Protein AF-A0A507QYZ6-F1 (afdb_monomer)

Sequence (68 aa):
MSQKALTPVHFFSHGSMMMLGEESQPADYWKKCGDKALANGIKGVVMMGAHWGCVGNNKIEVSMKPSA

Structure (mmCIF, N/CA/C/O backbone):
data_AF-A0A507QYZ6-F1
#
_entry.id   AF-A0A507QYZ6-F1
#
loop_
_atom_site.group_PDB
_atom_site.id
_atom_site.type_symbol
_atom_site.label_atom_id
_atom_site.label_alt_id
_atom_site.label_comp_id
_atom_site.label_asym_id
_atom_site.label_entity_id
_atom_site.label_seq_id
_atom_site.pdbx_PDB_ins_code
_atom_site.Cartn_x
_atom_site.Cartn_y
_atom_site.Cartn_z
_atom_site.occupancy
_atom_site.B_iso_or_equiv
_atom_site.auth_seq_id
_atom_site.auth_comp_id
_atom_site.auth_asym_id
_atom_site.auth_atom_id
_atom_site.pdbx_PDB_model_num
ATOM 1 N N . MET A 1 1 ? -6.746 13.357 31.045 1.00 47.59 1 MET A N 1
ATOM 2 C CA . MET A 1 1 ? -7.137 13.013 29.660 1.00 47.59 1 MET A CA 1
ATOM 3 C C . MET A 1 1 ? -5.980 12.250 29.038 1.00 47.59 1 MET A C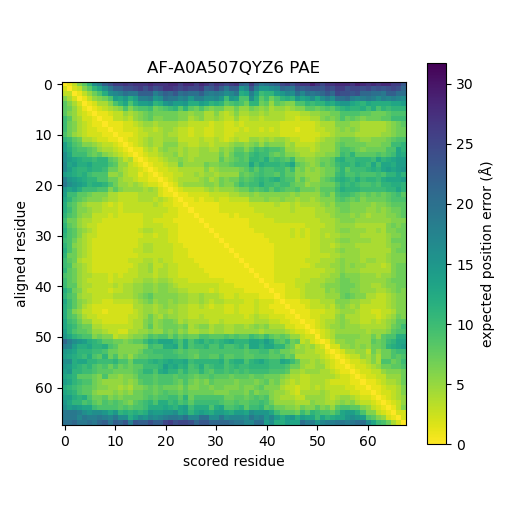 1
ATOM 5 O O . MET A 1 1 ? -4.901 12.819 28.959 1.00 47.59 1 MET A O 1
ATOM 9 N N . SER A 1 2 ? -6.148 10.972 28.686 1.00 62.34 2 SER A N 1
ATOM 10 C CA . SER A 1 2 ? -5.096 10.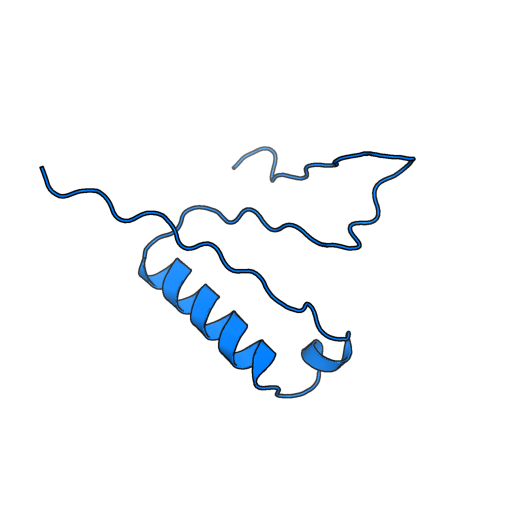229 27.974 1.00 62.34 2 SER A CA 1
ATOM 11 C C . SER A 1 2 ? -5.007 10.763 26.544 1.00 62.34 2 SER A C 1
ATOM 13 O O . SER A 1 2 ? -6.030 10.865 25.863 1.00 62.34 2 SER A O 1
ATOM 15 N N . GLN A 1 3 ? -3.818 11.180 26.113 1.00 67.56 3 GLN A N 1
ATOM 16 C CA . GLN A 1 3 ? -3.617 11.713 24.772 1.00 67.56 3 GLN A CA 1
ATOM 17 C C . GLN A 1 3 ? -3.779 10.579 23.760 1.00 67.56 3 GLN A C 1
ATOM 19 O O . GLN A 1 3 ? -3.088 9.564 23.826 1.00 67.56 3 GLN A O 1
ATOM 24 N N . LYS A 1 4 ? -4.732 10.736 22.836 1.00 72.94 4 LYS A N 1
ATOM 25 C CA . LYS A 1 4 ? -4.997 9.744 21.794 1.00 72.94 4 LYS A CA 1
ATOM 26 C C . LYS A 1 4 ? -3.742 9.607 20.930 1.00 72.94 4 LYS A C 1
ATOM 28 O O . LYS A 1 4 ? -3.286 10.599 20.363 1.00 72.94 4 LYS A O 1
ATOM 33 N N . ALA A 1 5 ? -3.179 8.402 20.866 1.00 78.25 5 ALA A N 1
ATOM 34 C CA . ALA A 1 5 ? -2.012 8.132 20.037 1.00 78.25 5 ALA A CA 1
ATOM 35 C C . ALA A 1 5 ? -2.319 8.487 18.573 1.00 78.25 5 ALA A C 1
ATOM 37 O O . ALA A 1 5 ? -3.406 8.186 18.069 1.00 78.25 5 ALA A O 1
ATOM 38 N N . LEU A 1 6 ? -1.376 9.158 17.911 1.00 82.81 6 LEU A N 1
ATOM 39 C CA . LEU A 1 6 ? -1.506 9.503 16.499 1.00 82.81 6 LEU A CA 1
ATOM 40 C C . LEU A 1 6 ? -1.482 8.230 15.646 1.00 82.81 6 LEU A C 1
ATOM 42 O O . LEU A 1 6 ? -0.768 7.274 15.954 1.00 82.81 6 LEU A O 1
ATOM 46 N N . THR A 1 7 ? -2.250 8.229 14.558 1.00 84.44 7 THR A N 1
ATOM 47 C CA . THR A 1 7 ? -2.178 7.170 13.547 1.00 84.44 7 THR A CA 1
ATOM 48 C C . THR A 1 7 ? -0.763 7.137 12.952 1.00 84.44 7 THR A C 1
ATOM 50 O O . THR A 1 7 ? -0.224 8.201 12.640 1.00 84.44 7 THR A O 1
ATOM 53 N N . PRO A 1 8 ? -0.135 5.954 12.811 1.00 86.06 8 PRO A N 1
ATOM 54 C CA . PRO A 1 8 ? 1.233 5.859 12.317 1.00 86.06 8 PRO A CA 1
ATOM 55 C C . PRO A 1 8 ? 1.348 6.339 10.867 1.00 86.06 8 PRO A C 1
ATOM 57 O O . PRO A 1 8 ? 0.481 6.066 10.037 1.00 86.06 8 PRO A O 1
ATOM 60 N N . VAL A 1 9 ? 2.459 7.013 10.569 1.00 91.00 9 VAL A N 1
ATOM 61 C CA . VAL A 1 9 ? 2.861 7.409 9.216 1.00 91.00 9 VAL A CA 1
ATOM 62 C C . VAL A 1 9 ? 4.087 6.595 8.835 1.00 91.00 9 VAL A C 1
ATOM 64 O O . VAL A 1 9 ? 5.044 6.499 9.605 1.00 91.00 9 VAL A O 1
ATOM 67 N N . HIS A 1 10 ? 4.060 6.010 7.644 1.00 90.62 10 HIS A N 1
ATOM 68 C CA . HIS A 1 10 ? 5.172 5.239 7.111 1.00 90.62 10 HIS A CA 1
ATOM 69 C C . HIS A 1 10 ? 5.648 5.844 5.793 1.00 90.62 10 HIS A C 1
ATOM 71 O O . HIS A 1 10 ? 4.838 6.203 4.942 1.00 90.62 10 HIS A O 1
ATOM 77 N N . PHE A 1 11 ? 6.966 5.923 5.627 1.00 90.19 11 PHE A N 1
ATOM 78 C CA . PHE A 1 11 ? 7.605 6.280 4.369 1.00 90.19 11 PHE A CA 1
ATOM 79 C C . PHE A 1 11 ? 8.401 5.073 3.885 1.00 90.19 11 PHE A C 1
ATOM 81 O O . PHE A 1 11 ? 9.278 4.579 4.595 1.00 90.19 11 PHE A O 1
ATOM 88 N N . PHE A 1 12 ? 8.052 4.565 2.707 1.00 86.69 12 PHE A N 1
ATOM 89 C CA . PHE A 1 12 ? 8.607 3.329 2.174 1.00 86.69 12 PHE A CA 1
ATOM 90 C C . PHE A 1 12 ? 9.326 3.578 0.850 1.00 86.69 12 PHE A C 1
ATOM 92 O O . PHE A 1 12 ? 8.867 4.366 0.026 1.00 86.69 12 PHE A O 1
ATOM 99 N N . SER A 1 13 ? 10.401 2.827 0.606 1.00 85.56 13 SER A N 1
ATOM 100 C CA . SER A 1 13 ? 10.860 2.596 -0.764 1.00 85.56 13 SER A CA 1
ATOM 101 C C . SER A 1 13 ? 9.888 1.640 -1.442 1.00 85.56 13 SER A C 1
ATOM 103 O O . SER A 1 13 ? 9.655 0.554 -0.915 1.00 85.56 13 SER A O 1
ATOM 105 N N . HIS A 1 14 ? 9.336 2.024 -2.596 1.00 83.56 14 HIS A N 1
ATOM 106 C CA . HIS A 1 14 ? 8.397 1.176 -3.337 1.00 83.56 14 HIS A CA 1
ATOM 107 C C . HIS A 1 14 ? 9.073 -0.008 -4.051 1.00 83.56 14 HIS A C 1
ATOM 109 O O . HIS A 1 14 ? 8.378 -0.853 -4.609 1.00 83.56 14 HIS A O 1
ATOM 115 N N . GLY A 1 15 ? 10.410 -0.068 -4.043 1.00 82.81 15 GLY A N 1
ATOM 116 C CA . GLY A 1 15 ? 11.184 -1.134 -4.676 1.00 82.81 15 GLY A CA 1
ATOM 117 C C . GLY A 1 15 ? 11.000 -1.216 -6.193 1.00 82.81 15 GLY A C 1
ATOM 118 O O . GLY A 1 15 ? 10.512 -0.292 -6.840 1.00 82.81 15 GLY A O 1
ATOM 119 N N . SER A 1 16 ? 11.411 -2.334 -6.780 1.00 80.62 16 SER A N 1
ATOM 120 C CA . SER A 1 16 ? 11.079 -2.665 -8.167 1.00 80.62 16 SER A CA 1
ATOM 121 C C . SER A 1 16 ? 9.860 -3.589 -8.211 1.00 80.62 16 SER A C 1
ATOM 123 O O . SER A 1 16 ? 9.460 -4.166 -7.199 1.00 80.62 16 SER A O 1
ATOM 125 N N . MET A 1 17 ? 9.300 -3.785 -9.407 1.00 73.69 17 MET A N 1
ATOM 126 C CA . MET A 1 17 ? 8.202 -4.738 -9.631 1.00 73.69 17 MET A CA 1
ATOM 127 C C . MET A 1 17 ? 8.554 -6.172 -9.192 1.00 73.69 17 MET A C 1
ATOM 129 O O . MET A 1 17 ? 7.652 -6.958 -8.917 1.00 73.69 17 MET A O 1
ATOM 133 N N . MET A 1 18 ? 9.846 -6.502 -9.071 1.00 78.56 18 MET A N 1
ATOM 134 C CA . MET A 1 18 ? 10.314 -7.814 -8.611 1.00 78.56 18 MET A CA 1
ATOM 135 C C . MET A 1 18 ? 9.836 -8.154 -7.195 1.00 78.56 18 MET A C 1
ATOM 137 O O . MET A 1 18 ? 9.610 -9.323 -6.901 1.00 78.56 18 MET A O 1
ATOM 141 N N . MET A 1 19 ? 9.577 -7.154 -6.343 1.00 82.38 19 MET A N 1
ATOM 142 C CA . MET A 1 19 ? 9.064 -7.399 -4.987 1.00 82.38 19 MET A CA 1
ATOM 143 C C . MET A 1 19 ? 7.658 -8.025 -4.954 1.00 82.38 19 MET A C 1
ATOM 145 O O . MET A 1 19 ? 7.204 -8.421 -3.886 1.00 82.38 19 MET A O 1
ATOM 149 N N . LEU A 1 20 ? 6.946 -8.091 -6.086 1.00 78.00 20 LEU A N 1
ATOM 150 C CA . LEU A 1 20 ? 5.655 -8.781 -6.181 1.00 78.00 20 LEU A CA 1
ATOM 151 C C . LEU A 1 20 ? 5.800 -10.298 -6.368 1.00 78.00 20 LEU A C 1
ATOM 153 O O . LEU A 1 20 ? 4.864 -11.030 -6.060 1.00 78.00 20 LEU A O 1
ATOM 157 N N . GLY A 1 21 ? 6.926 -10.756 -6.921 1.00 81.50 21 GLY A N 1
ATOM 158 C CA . GLY A 1 21 ? 7.151 -12.163 -7.269 1.00 81.50 21 GLY A CA 1
ATOM 159 C C . GLY A 1 21 ? 8.158 -12.876 -6.373 1.00 81.50 21 GLY A C 1
ATOM 160 O O . GLY A 1 21 ? 8.177 -14.103 -6.346 1.00 81.50 21 GLY A O 1
ATOM 161 N N . GLU A 1 22 ? 8.979 -12.124 -5.644 1.00 86.75 22 GLU A N 1
ATOM 162 C CA . GLU A 1 22 ? 10.057 -12.659 -4.819 1.00 86.75 22 GLU A CA 1
ATOM 163 C C . GLU A 1 22 ? 9.866 -12.281 -3.350 1.00 86.75 22 GLU A C 1
ATOM 165 O O . GLU A 1 22 ? 9.494 -11.150 -3.017 1.00 86.75 22 GLU A O 1
ATOM 170 N N . GLU A 1 23 ? 10.163 -13.229 -2.460 1.00 89.25 23 GLU A N 1
ATOM 171 C CA . GLU A 1 23 ? 10.251 -12.944 -1.032 1.00 89.25 23 GLU A CA 1
ATOM 172 C C . GLU A 1 23 ? 11.325 -11.886 -0.784 1.00 89.25 23 GLU A C 1
ATOM 174 O O . GLU A 1 23 ? 12.452 -11.969 -1.277 1.00 89.25 23 GLU A O 1
ATOM 179 N N . SER A 1 24 ? 10.973 -10.862 -0.012 1.00 89.44 24 SER A N 1
ATOM 180 C CA . SER A 1 24 ? 11.893 -9.774 0.278 1.00 89.44 24 SER A CA 1
ATOM 181 C C . SER A 1 24 ? 11.603 -9.152 1.638 1.00 89.44 24 SER A C 1
ATOM 183 O O . SER A 1 24 ? 10.453 -8.955 2.032 1.00 89.44 24 SER A O 1
ATOM 185 N N . GLN A 1 25 ? 12.669 -8.766 2.343 1.00 90.12 25 GLN A N 1
ATOM 186 C CA . GLN A 1 25 ? 12.552 -8.115 3.651 1.00 90.12 25 GLN A CA 1
ATOM 187 C C . GLN A 1 25 ? 11.696 -6.830 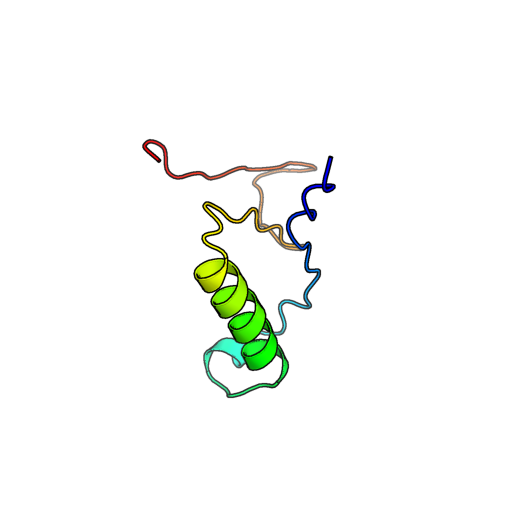3.631 1.00 90.12 25 GLN A C 1
ATOM 189 O O . GLN A 1 25 ? 10.955 -6.600 4.592 1.00 90.12 25 GLN A O 1
ATOM 194 N N . PRO A 1 26 ? 11.737 -5.979 2.580 1.00 89.12 26 PRO A N 1
ATOM 195 C CA . PRO A 1 26 ? 10.822 -4.846 2.482 1.00 89.12 26 PRO A CA 1
ATOM 196 C C . PRO A 1 26 ? 9.350 -5.271 2.415 1.00 89.12 26 PRO A C 1
ATOM 198 O O . PRO A 1 26 ? 8.529 -4.672 3.110 1.00 89.12 26 PRO A O 1
ATOM 201 N N . ALA A 1 27 ? 9.016 -6.314 1.645 1.00 88.38 27 ALA A N 1
ATOM 202 C CA . ALA A 1 27 ? 7.647 -6.819 1.545 1.00 88.38 27 ALA A CA 1
ATOM 203 C C . ALA A 1 27 ? 7.135 -7.349 2.897 1.00 88.38 27 ALA A C 1
ATOM 205 O O . ALA A 1 27 ? 6.024 -7.006 3.312 1.00 88.38 27 ALA A O 1
ATOM 206 N N . ASP A 1 28 ? 7.970 -8.078 3.642 1.00 91.00 28 ASP A N 1
ATOM 207 C CA . ASP A 1 28 ? 7.634 -8.549 4.993 1.00 91.00 28 ASP A CA 1
ATOM 208 C C . ASP A 1 28 ? 7.327 -7.389 5.947 1.00 91.00 28 ASP A C 1
ATOM 210 O O . ASP A 1 28 ? 6.379 -7.430 6.742 1.00 91.00 28 ASP A O 1
ATOM 214 N N . TYR A 1 29 ? 8.108 -6.309 5.860 1.00 91.00 29 TYR A N 1
ATOM 215 C CA . TYR A 1 29 ? 7.886 -5.122 6.677 1.00 91.00 29 TYR A CA 1
ATOM 216 C C . TYR A 1 29 ? 6.580 -4.406 6.311 1.00 91.00 29 TYR A C 1
ATOM 218 O O . TYR A 1 29 ? 5.823 -4.010 7.202 1.00 91.00 29 TYR A O 1
ATOM 226 N N . TRP A 1 30 ? 6.273 -4.284 5.017 1.00 90.31 30 TRP A N 1
ATOM 227 C CA . TRP A 1 30 ? 5.010 -3.709 4.546 1.00 90.31 30 TRP A CA 1
ATOM 228 C C . TRP A 1 30 ? 3.816 -4.512 5.057 1.00 90.31 30 TRP A C 1
ATOM 230 O O . TRP A 1 30 ? 2.862 -3.935 5.589 1.00 90.31 30 TRP A O 1
ATOM 240 N N . LYS A 1 31 ? 3.903 -5.845 4.986 1.00 91.50 31 LYS A N 1
ATOM 241 C CA . LYS A 1 31 ? 2.887 -6.745 5.533 1.00 91.50 31 LYS A CA 1
ATOM 242 C C . LYS A 1 31 ? 2.689 -6.512 7.030 1.00 91.50 31 LYS A C 1
ATOM 244 O O . LYS A 1 31 ? 1.559 -6.328 7.474 1.00 91.50 31 LYS A O 1
ATOM 249 N N . LYS A 1 32 ? 3.773 -6.421 7.806 1.00 93.75 32 LYS A N 1
ATOM 250 C CA . LYS A 1 32 ? 3.713 -6.140 9.250 1.00 93.75 32 LYS A CA 1
ATOM 251 C C . LYS A 1 32 ? 3.003 -4.818 9.569 1.00 93.75 32 LYS A C 1
ATOM 253 O O . LYS A 1 32 ? 2.287 -4.740 10.569 1.00 93.75 32 LYS A O 1
ATOM 258 N N . CYS A 1 33 ? 3.194 -3.777 8.758 1.00 92.88 33 CYS A N 1
ATOM 259 C CA . CYS A 1 33 ? 2.463 -2.513 8.893 1.00 92.88 33 CYS A CA 1
ATOM 260 C C . CYS A 1 33 ? 0.962 -2.690 8.616 1.00 92.88 33 CYS A C 1
ATOM 262 O O . CYS A 1 33 ? 0.141 -2.220 9.406 1.00 92.88 33 CYS A O 1
ATOM 264 N N . GLY A 1 34 ? 0.606 -3.407 7.545 1.00 91.69 34 GLY A N 1
ATOM 265 C CA . GLY A 1 34 ? -0.784 -3.724 7.200 1.00 91.69 34 GLY A CA 1
ATOM 266 C C . GLY A 1 34 ? -1.494 -4.546 8.279 1.00 91.69 34 GLY A C 1
ATOM 267 O O . GLY A 1 34 ? -2.565 -4.156 8.742 1.00 91.69 34 GLY A O 1
ATOM 268 N N . ASP A 1 35 ? -0.861 -5.618 8.760 1.00 95.38 35 ASP A N 1
ATOM 269 C CA . ASP A 1 35 ? -1.394 -6.483 9.820 1.00 95.38 35 ASP A CA 1
ATOM 270 C C . ASP A 1 35 ? -1.680 -5.683 11.103 1.00 95.38 35 ASP A C 1
ATOM 272 O O . ASP A 1 35 ? -2.728 -5.837 11.734 1.00 95.38 35 ASP A O 1
ATOM 276 N N . LYS A 1 36 ? -0.778 -4.763 11.475 1.00 92.38 36 LYS A N 1
ATOM 277 C CA . LYS A 1 36 ? -0.986 -3.862 12.618 1.00 92.38 36 LYS A CA 1
ATOM 278 C C . LYS A 1 36 ? -2.134 -2.886 12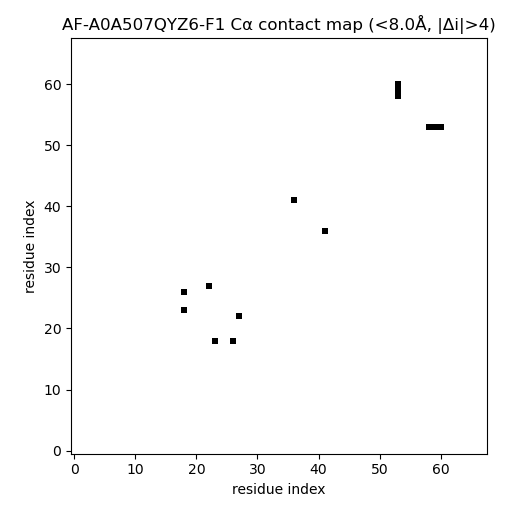.387 1.00 92.38 36 LYS A C 1
ATOM 280 O O . LYS A 1 36 ? -2.889 -2.632 13.324 1.00 92.38 36 LYS A O 1
ATOM 285 N N . ALA A 1 37 ? -2.267 -2.326 11.186 1.00 91.69 37 ALA A N 1
ATOM 286 C CA . ALA A 1 37 ? -3.367 -1.421 10.865 1.00 91.69 37 ALA A CA 1
ATOM 287 C C . ALA A 1 37 ? -4.726 -2.133 10.989 1.00 91.69 37 ALA A C 1
ATOM 289 O O . ALA A 1 37 ? -5.647 -1.584 11.596 1.00 91.69 37 ALA A O 1
ATOM 290 N N . LEU A 1 38 ? -4.818 -3.379 10.510 1.00 92.75 38 LEU A N 1
ATOM 291 C CA . LEU A 1 38 ? -6.004 -4.225 10.665 1.00 92.75 38 LEU A CA 1
ATOM 292 C C . LEU A 1 38 ? -6.300 -4.523 12.140 1.00 92.75 38 LEU A C 1
ATOM 294 O O . LEU A 1 38 ? -7.420 -4.298 12.594 1.00 92.75 38 LEU A O 1
ATOM 298 N N . ALA A 1 39 ? -5.294 -4.947 12.912 1.00 94.06 39 ALA A N 1
ATOM 299 C CA . ALA A 1 39 ? -5.447 -5.250 14.338 1.00 94.06 39 ALA A CA 1
ATOM 300 C C . ALA A 1 39 ? -5.892 -4.036 15.179 1.00 94.06 39 ALA A C 1
ATOM 302 O O . ALA A 1 39 ? -6.533 -4.203 16.212 1.00 94.06 39 ALA A O 1
ATOM 303 N N . ASN A 1 40 ? -5.575 -2.814 14.736 1.00 89.81 40 ASN A N 1
ATOM 304 C CA . ASN A 1 40 ? -5.988 -1.569 15.390 1.00 89.81 40 ASN A CA 1
ATOM 305 C C . ASN A 1 40 ? -7.296 -0.981 14.822 1.00 89.81 40 ASN A C 1
ATOM 307 O O . ASN A 1 40 ? -7.685 0.121 15.210 1.00 89.81 40 ASN A O 1
ATOM 311 N N . GLY A 1 41 ? -7.976 -1.676 13.903 1.00 90.69 41 GLY A N 1
ATOM 312 C CA . GLY A 1 41 ? -9.250 -1.226 13.337 1.00 90.69 41 GLY A CA 1
ATOM 313 C C . GLY A 1 41 ? -9.148 0.078 12.538 1.00 90.69 41 GLY A C 1
ATOM 314 O O . GLY A 1 41 ? -10.075 0.894 12.562 1.00 90.69 41 GLY A O 1
ATOM 315 N N . ILE A 1 42 ? -8.018 0.314 11.859 1.00 90.06 42 ILE A N 1
ATOM 316 C CA . ILE A 1 42 ? -7.844 1.482 10.989 1.00 90.06 42 ILE A CA 1
ATOM 317 C C . ILE A 1 42 ? -8.873 1.428 9.853 1.00 90.06 42 ILE A C 1
ATOM 319 O O . ILE A 1 42 ? -8.982 0.438 9.136 1.00 90.06 42 ILE A O 1
ATOM 323 N N . LYS A 1 43 ? -9.635 2.515 9.691 1.00 88.50 43 LYS A N 1
ATOM 324 C CA . LYS A 1 43 ? -10.786 2.581 8.771 1.00 88.50 43 LYS A CA 1
ATOM 325 C C . LYS A 1 43 ? -10.414 2.899 7.324 1.00 88.50 43 LYS A C 1
ATOM 327 O O . LYS A 1 43 ? -11.218 2.683 6.427 1.00 88.50 43 LYS A O 1
ATOM 332 N N . GLY A 1 44 ? -9.227 3.451 7.102 1.00 88.06 44 GLY A N 1
ATOM 333 C CA . GLY A 1 44 ? -8.778 3.871 5.784 1.00 88.06 44 GLY A CA 1
ATOM 334 C C . GLY A 1 44 ? -7.295 4.204 5.778 1.00 88.06 44 GLY A C 1
ATOM 335 O O . GLY A 1 44 ? -6.712 4.512 6.818 1.00 88.06 44 GLY A O 1
ATOM 336 N N . VAL A 1 45 ? -6.699 4.132 4.592 1.00 89.12 45 VAL A N 1
ATOM 337 C CA . VAL A 1 45 ? -5.291 4.447 4.349 1.00 89.12 45 VAL A CA 1
ATOM 338 C C . VAL A 1 45 ? -5.227 5.492 3.248 1.00 89.12 45 VAL A C 1
ATOM 340 O O . VAL A 1 45 ? -5.837 5.325 2.194 1.00 89.12 45 VAL A O 1
ATOM 343 N N . VAL A 1 46 ? -4.466 6.556 3.488 1.00 89.31 46 VAL A N 1
ATOM 344 C CA . VAL A 1 46 ? -4.033 7.469 2.430 1.00 89.31 46 VAL A CA 1
ATOM 345 C C . VAL A 1 46 ? -2.671 6.976 1.962 1.00 89.31 46 VAL A C 1
ATOM 347 O O . VAL A 1 46 ? -1.709 6.993 2.728 1.00 89.31 46 VAL A O 1
ATOM 350 N N . MET A 1 47 ? -2.595 6.487 0.728 1.00 88.75 47 MET A N 1
ATOM 351 C CA . MET A 1 47 ? -1.320 6.168 0.084 1.00 88.75 47 MET A CA 1
ATOM 352 C C . MET A 1 47 ? -0.855 7.392 -0.703 1.00 88.75 47 MET A C 1
ATOM 354 O O . MET A 1 47 ? -1.689 8.186 -1.109 1.00 88.75 47 MET A O 1
ATOM 358 N N . MET A 1 48 ? 0.451 7.570 -0.892 1.00 86.94 48 MET A N 1
ATOM 359 C CA . MET A 1 48 ? 1.042 8.596 -1.760 1.00 86.94 48 MET A CA 1
ATOM 360 C C . MET A 1 48 ? 2.269 7.982 -2.433 1.00 86.94 48 MET A C 1
ATOM 362 O O . MET A 1 48 ? 3.025 7.265 -1.778 1.00 86.94 48 MET A O 1
ATOM 366 N N . GLY A 1 49 ? 2.468 8.232 -3.727 1.00 84.25 49 GLY A N 1
ATOM 367 C CA . GLY A 1 49 ? 3.575 7.664 -4.498 1.00 84.25 49 GLY A CA 1
ATOM 368 C C . GLY A 1 49 ? 4.391 8.737 -5.208 1.00 84.25 49 GLY A C 1
ATOM 369 O O . GLY A 1 49 ? 3.837 9.711 -5.706 1.00 84.25 49 GLY A O 1
ATOM 370 N N . ALA A 1 50 ? 5.709 8.538 -5.288 1.00 82.25 50 ALA A N 1
ATOM 371 C CA . ALA A 1 50 ? 6.614 9.470 -5.966 1.00 82.25 50 ALA A CA 1
ATOM 372 C C . ALA A 1 50 ? 6.347 9.566 -7.479 1.00 82.25 50 ALA A C 1
ATOM 374 O O . ALA A 1 50 ? 6.527 10.623 -8.073 1.00 82.25 50 ALA A O 1
ATOM 375 N N . HIS A 1 51 ? 5.911 8.464 -8.098 1.00 79.62 51 HIS A N 1
ATOM 376 C CA . HIS A 1 51 ? 5.658 8.363 -9.539 1.00 79.62 51 HIS A CA 1
ATOM 377 C C . HIS A 1 51 ? 4.171 8.167 -9.850 1.00 79.62 51 HIS A C 1
ATOM 379 O O . HIS A 1 51 ? 3.819 7.440 -10.777 1.00 79.62 51 HIS A O 1
ATOM 385 N N . TRP A 1 52 ? 3.274 8.757 -9.059 1.00 73.75 52 TRP A N 1
ATOM 386 C CA . TRP A 1 52 ? 1.863 8.772 -9.433 1.00 73.75 52 TRP A CA 1
ATOM 387 C C . TRP A 1 52 ? 1.692 9.552 -10.733 1.00 73.75 52 TRP A C 1
ATOM 389 O O . TRP A 1 52 ? 1.811 10.776 -10.757 1.00 73.75 52 TRP A O 1
ATOM 399 N N . GLY A 1 53 ? 1.465 8.812 -11.820 1.00 76.50 53 GLY A N 1
ATOM 400 C CA . GLY A 1 53 ? 1.250 9.363 -13.149 1.00 76.50 53 GLY A CA 1
ATOM 401 C C . GLY A 1 53 ? -0.048 10.155 -13.182 1.00 76.50 53 GLY A C 1
ATOM 402 O O . GLY A 1 53 ? -1.099 9.594 -13.460 1.00 76.50 53 GLY A O 1
ATOM 403 N N . CYS A 1 54 ? 0.035 11.444 -12.865 1.00 83.44 54 CYS A N 1
ATOM 404 C CA . CYS A 1 54 ? -1.065 12.387 -13.026 1.00 83.44 54 CYS A CA 1
ATOM 405 C C . CYS A 1 54 ? -1.063 12.923 -14.461 1.00 83.44 54 CYS A C 1
ATOM 407 O O . CYS A 1 54 ? 0.000 13.082 -15.071 1.00 83.44 54 CYS A O 1
ATOM 409 N N . VAL A 1 55 ? -2.238 13.248 -15.000 1.00 84.56 55 VAL A N 1
ATOM 410 C CA . VAL A 1 55 ? -2.321 13.876 -16.319 1.00 84.56 55 VAL A CA 1
ATOM 411 C C . VAL A 1 55 ? -2.000 15.369 -16.194 1.00 84.56 55 VAL A C 1
ATOM 413 O O . VAL A 1 55 ? -2.703 16.135 -15.536 1.00 84.56 55 VAL A O 1
ATOM 416 N N . GLY A 1 5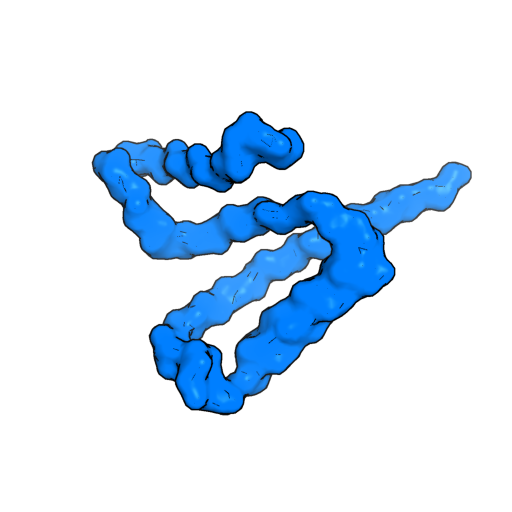6 ? -0.939 15.805 -16.878 1.00 82.94 56 GLY A N 1
ATOM 417 C CA . GLY A 1 56 ? -0.509 17.205 -16.926 1.00 82.94 56 GLY A CA 1
ATOM 418 C C . GLY A 1 56 ? 0.504 17.597 -15.843 1.00 82.94 56 GLY A C 1
ATOM 419 O O . GLY A 1 56 ? 0.928 16.791 -15.021 1.00 82.94 56 GLY A O 1
ATOM 420 N N . ASN A 1 57 ? 0.928 18.863 -15.861 1.00 86.44 57 ASN A N 1
ATOM 421 C CA . ASN A 1 57 ? 2.021 19.352 -15.014 1.00 86.44 57 ASN A CA 1
ATOM 422 C C . ASN A 1 57 ? 1.526 19.827 -13.640 1.00 86.44 57 ASN A C 1
ATOM 424 O O . ASN A 1 57 ? 0.539 20.562 -13.562 1.00 86.44 57 ASN A O 1
ATOM 428 N N . ASN A 1 58 ? 2.274 19.491 -12.580 1.00 83.81 58 ASN A N 1
ATOM 429 C CA . ASN A 1 58 ? 2.048 19.952 -11.201 1.00 83.81 58 ASN A CA 1
ATOM 430 C C . ASN A 1 58 ? 0.613 19.692 -10.708 1.00 83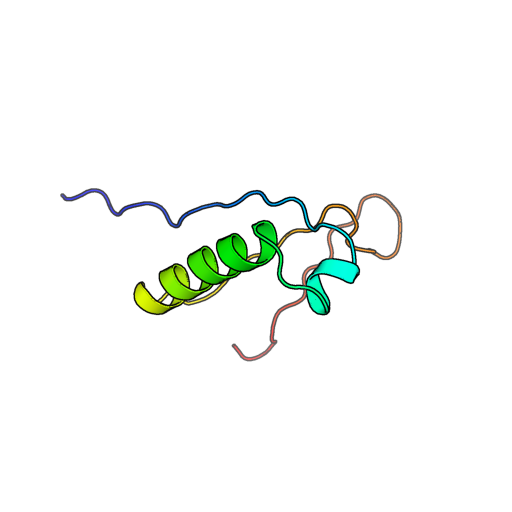.81 58 ASN A C 1
ATOM 432 O O . ASN A 1 58 ? -0.087 20.609 -10.272 1.00 83.81 58 ASN A O 1
ATOM 436 N N . LYS A 1 59 ? 0.159 18.439 -10.818 1.00 84.12 59 LYS A N 1
ATOM 437 C CA . LYS A 1 59 ? -1.195 18.014 -10.441 1.00 84.12 59 LYS A CA 1
ATOM 438 C C . LYS A 1 59 ? -1.186 17.006 -9.297 1.00 84.12 59 LYS A C 1
ATOM 440 O O . LYS A 1 59 ? -0.227 16.266 -9.114 1.00 84.12 59 LYS A O 1
ATOM 445 N N . ILE A 1 60 ? -2.290 17.006 -8.551 1.00 82.38 60 ILE A N 1
ATOM 446 C CA . ILE A 1 60 ? -2.649 15.981 -7.573 1.00 82.38 60 ILE A CA 1
ATOM 447 C C . ILE A 1 60 ? -3.987 15.411 -8.029 1.00 82.38 60 ILE A C 1
ATOM 449 O O . ILE A 1 60 ? -4.965 16.151 -8.143 1.00 82.38 60 ILE A O 1
ATOM 453 N N . GLU A 1 61 ? -4.022 14.108 -8.275 1.00 85.19 61 GLU A N 1
ATOM 454 C CA . GLU A 1 61 ? -5.254 13.372 -8.528 1.00 85.19 61 GLU A CA 1
ATOM 455 C C . GLU A 1 61 ? -5.595 12.528 -7.302 1.00 85.19 61 GLU A C 1
ATOM 457 O O . GLU A 1 61 ? -4.735 11.880 -6.705 1.00 85.19 61 GLU A O 1
ATOM 462 N N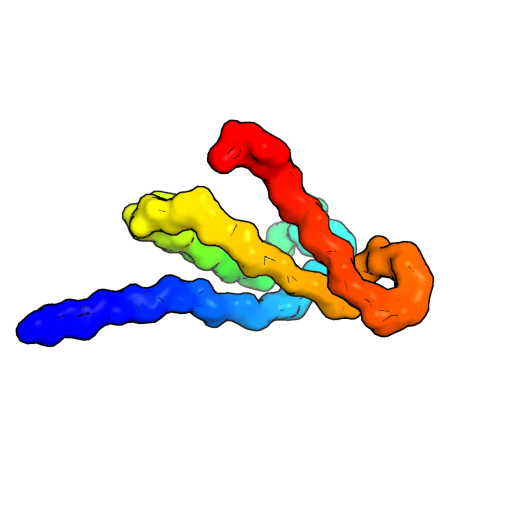 . VAL A 1 62 ? -6.864 12.567 -6.904 1.00 84.25 62 VAL A N 1
ATOM 463 C CA . VAL A 1 62 ? -7.376 11.817 -5.759 1.00 84.25 62 VAL A CA 1
ATOM 464 C C . VAL A 1 62 ? -8.450 10.876 -6.270 1.00 84.25 62 VAL A C 1
ATOM 466 O O . VAL A 1 62 ? -9.454 11.317 -6.826 1.00 84.25 62 VAL A O 1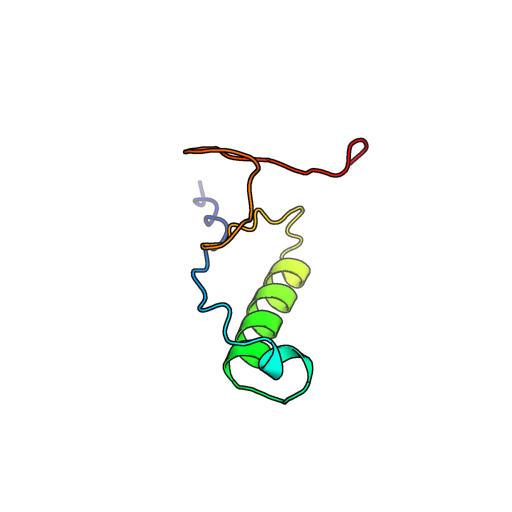
ATOM 469 N N . SER A 1 63 ? -8.240 9.580 -6.063 1.00 81.81 63 SER A N 1
ATOM 470 C CA . SER A 1 63 ? -9.252 8.558 -6.305 1.00 81.81 63 SER A CA 1
ATOM 471 C C . SER A 1 63 ? -9.732 8.007 -4.971 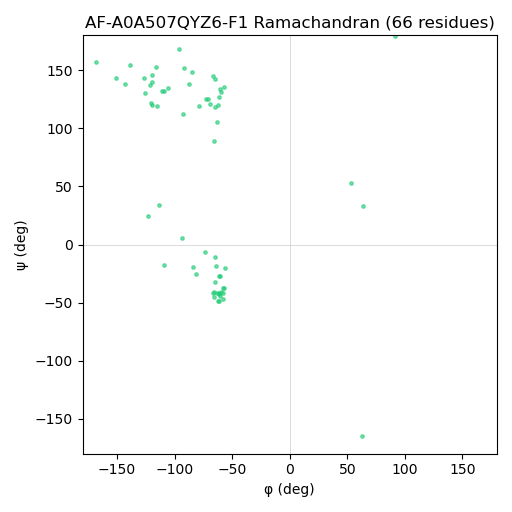1.00 81.81 63 SER A C 1
ATOM 473 O O . SER A 1 63 ? -8.935 7.679 -4.091 1.00 81.81 63 SER A O 1
ATOM 475 N N . MET A 1 64 ? -11.047 7.918 -4.818 1.00 83.81 64 MET A N 1
ATOM 476 C CA . MET A 1 64 ? -11.693 7.308 -3.666 1.00 83.81 64 MET A CA 1
ATOM 477 C C . MET A 1 64 ? -12.880 6.476 -4.134 1.00 83.81 64 MET A C 1
ATOM 479 O O . MET A 1 64 ? -13.473 6.753 -5.176 1.00 83.81 64 MET A O 1
ATOM 483 N N . LYS A 1 65 ? -13.253 5.461 -3.352 1.00 80.62 65 LYS A N 1
ATOM 484 C CA . LYS A 1 65 ? -14.484 4.711 -3.606 1.00 80.62 65 LYS A CA 1
ATOM 485 C C . LYS A 1 65 ? -15.681 5.664 -3.404 1.00 80.62 65 LYS A C 1
ATOM 487 O O . LYS A 1 65 ? -15.852 6.133 -2.281 1.00 80.62 65 LYS A O 1
ATOM 492 N N . PRO A 1 66 ? -16.520 5.936 -4.426 1.00 75.31 66 PRO A N 1
ATOM 493 C CA . PRO A 1 66 ? -17.541 6.993 -4.357 1.00 75.31 66 PRO A CA 1
ATOM 494 C C . PRO A 1 66 ? -18.639 6.790 -3.302 1.00 75.31 66 PRO A C 1
ATOM 496 O O . PRO A 1 66 ? -19.337 7.735 -2.960 1.00 75.31 66 PRO A O 1
ATOM 499 N N . SER A 1 67 ? -18.820 5.559 -2.816 1.00 77.31 67 SER A N 1
ATOM 500 C CA . SER A 1 67 ? -19.898 5.163 -1.899 1.00 77.31 67 SER A CA 1
ATOM 501 C C . SER A 1 67 ? -19.380 4.533 -0.595 1.00 77.31 67 SER A C 1
ATOM 503 O O . SER A 1 67 ? -20.046 3.655 -0.041 1.00 77.31 67 SER A O 1
ATOM 505 N N . ALA A 1 68 ? -18.142 4.848 -0.198 1.00 58.44 68 ALA A N 1
ATOM 506 C CA . ALA A 1 68 ? -17.570 4.414 1.080 1.00 58.44 68 ALA A CA 1
ATOM 507 C C . ALA A 1 68 ? -18.082 5.259 2.251 1.00 58.44 68 ALA A C 1
ATOM 509 O O . ALA A 1 68 ? -18.292 6.475 2.047 1.00 58.44 68 ALA A O 1
#

Radius of gyration: 15.53 Å; Cα contacts (8 Å, |Δi|>4): 7; chains: 1; bounding box: 32×33×47 Å

Mean predicted aligned error: 6.61 Å

Solvent-accessible surface area (backbone atoms only — not comparable to full-atom values): 5036 Å² total; per-residue (Å²): 132,85,79,79,78,75,82,86,83,83,88,76,84,84,76,59,80,60,62,80,81,44,94,46,74,68,54,55,50,53,49,54,53,51,54,50,40,58,75,67,66,62,89,77,81,89,83,87,64,98,79,65,86,50,89,69,83,96,64,86,81,87,86,71,72,93,86,116

Secondary structure (DSSP, 8-state):
-PPPPPPP--------GGGGTS--HHHHHHHHHHHHHHHTT--------TT---SSSS-------TT-

pLDDT: mean 84.13, std 8.4, range [47.59, 95.38]

Organism: Monascus purpureus (NCBI:txid5098)

Foldseek 3Di:
DPDDDDDDDDDADPDDPVVVVDDDPRVVVVVVSVVVCVVVVPPDDDDDDPCPDDPDPPDDDDDDDPPD